Protein 2NSZ (pdb70)

Structure (mmCIF, N/CA/C/O backbone):
data_2NSZ
#
_entry.id   2NSZ
#
_cell.length_a   61.520
_cell.length_b   61.520
_cell.length_c   77.751
_cell.angle_alpha   90.00
_cell.angle_beta   90.00
_cell.angle_gamma   120.00
#
_symmetry.space_group_name_H-M   'P 31 2 1'
#
loop_
_entity.id
_entity.type
_entity.pdbx_description
1 polymer 'Programmed cell death protein 4'
2 non-polymer 'SULFATE ION'
3 non-polymer GLYCEROL
4 water water
#
loop_
_atom_site.group_PDB
_atom_site.id
_atom_site.type_symbol
_atom_site.label_atom_id
_atom_site.label_alt_id
_atom_site.label_comp_id
_atom_site.label_asym_id
_atom_site.label_entity_id
_atom_site.label_seq_id
_atom_site.pdbx_PDB_ins_code
_atom_site.Cartn_x
_atom_site.Cartn_y
_atom_site.Cartn_z
_atom_site.occupancy
_atom_site.B_iso_or_equiv
_atom_site.auth_seq_id
_atom_site.auth_comp_id
_atom_site.auth_asym_id
_atom_site.auth_atom_id
_atom_site.pdbx_PDB_model_num
ATOM 1 N N . GLN A 1 1 ? -45.603 12.091 -9.787 1.00 24.49 322 GLN A N 1
ATOM 2 C CA . GLN A 1 1 ? -45.242 13.512 -9.451 1.00 23.12 322 GLN A CA 1
ATOM 3 C C . GLN A 1 1 ? -45.267 14.439 -10.675 1.00 20.57 322 GLN A C 1
ATOM 4 O O . GLN A 1 1 ? -44.938 14.009 -11.790 1.00 22.20 322 GLN A O 1
ATOM 6 N N . PRO A 1 2 ? -45.692 15.709 -10.489 1.00 16.69 323 PRO A N 1
ATOM 7 C CA . PRO A 1 2 ? -45.768 16.597 -11.638 1.00 14.72 323 PRO A CA 1
ATOM 8 C C . PRO A 1 2 ? -44.411 16.856 -12.258 1.00 12.90 323 PRO A C 1
ATOM 9 O O . PRO A 1 2 ? -43.399 16.952 -11.564 1.00 12.99 323 PRO A O 1
ATOM 13 N N . VAL A 1 3 ? -44.398 16.968 -13.569 1.00 12.62 324 VAL A N 1
ATOM 14 C CA . VAL A 1 3 ? -43.172 17.256 -14.281 1.00 12.54 324 VAL A CA 1
ATOM 15 C C . VAL A 1 3 ? -42.590 18.588 -13.812 1.00 10.83 324 VAL A C 1
ATOM 16 O O . VAL A 1 3 ? -43.292 19.601 -13.718 1.00 11.07 324 VAL A O 1
ATOM 20 N N . ASN A 1 4 ? -41.285 18.586 -13.561 1.00 10.37 325 ASN A N 1
ATOM 21 C CA . ASN A 1 4 ? -40.530 19.819 -13.413 1.00 9.26 325 ASN A CA 1
ATOM 22 C C . ASN A 1 4 ? -39.908 20.081 -14.782 1.00 9.04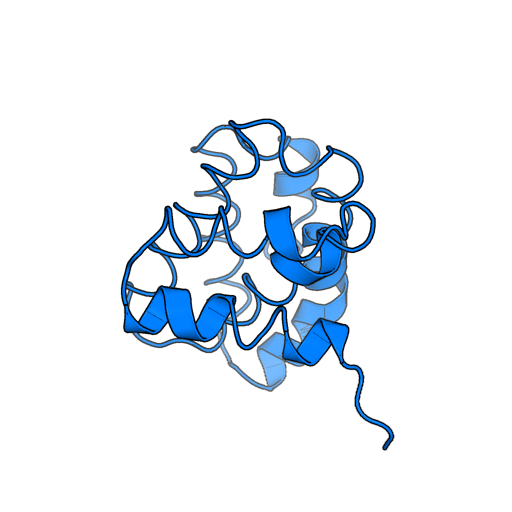 325 ASN A C 1
ATOM 23 O O . ASN A 1 4 ? -38.936 19.440 -15.184 1.00 9.39 325 ASN A O 1
ATOM 28 N N . HIS A 1 5 ? -40.552 20.967 -15.526 1.00 8.50 326 HIS A N 1
ATOM 29 C CA . HIS A 1 5 ? -40.204 21.150 -16.920 1.00 8.71 326 HIS A CA 1
ATOM 30 C C . HIS A 1 5 ? -38.790 21.647 -17.076 1.00 9.28 326 HIS A C 1
ATOM 31 O O . HIS A 1 5 ? -38.116 21.317 -18.052 1.00 10.09 326 HIS A O 1
ATOM 38 N N . LEU A 1 6 ? -38.333 22.467 -16.151 1.00 9.04 327 LEU A N 1
ATOM 39 C CA . LEU A 1 6 ? -37.011 23.024 -16.275 1.00 9.71 327 LEU A CA 1
ATOM 40 C C . LEU A 1 6 ? -35.913 22.000 -15.948 1.00 8.42 327 LEU A C 1
ATOM 41 O O . LEU A 1 6 ? -34.896 21.963 -16.631 1.00 8.51 327 LEU A O 1
ATOM 46 N N . VAL A 1 7 ? -36.112 21.177 -14.924 1.00 8.59 328 VAL A N 1
ATOM 47 C CA . VAL A 1 7 ? -35.198 20.073 -14.689 1.00 8.62 328 VAL A CA 1
ATOM 48 C C . VAL A 1 7 ? -35.131 19.197 -15.927 1.00 8.42 328 VAL A C 1
ATOM 49 O O . VAL A 1 7 ? -34.040 18.773 -16.339 1.00 8.79 328 VAL A O 1
ATOM 53 N N . LYS A 1 8 ? -36.282 18.896 -16.530 1.00 8.41 329 LYS A N 1
ATOM 54 C CA . LYS A 1 8 ? -36.271 18.108 -17.754 1.00 9.50 329 LYS A CA 1
ATOM 55 C C . LYS A 1 8 ? -35.439 18.776 -18.849 1.00 7.87 329 LYS A C 1
ATOM 56 O O . LYS A 1 8 ? -34.661 18.103 -19.522 1.00 8.71 329 LYS A O 1
ATOM 62 N N . GLU A 1 9 ? -35.623 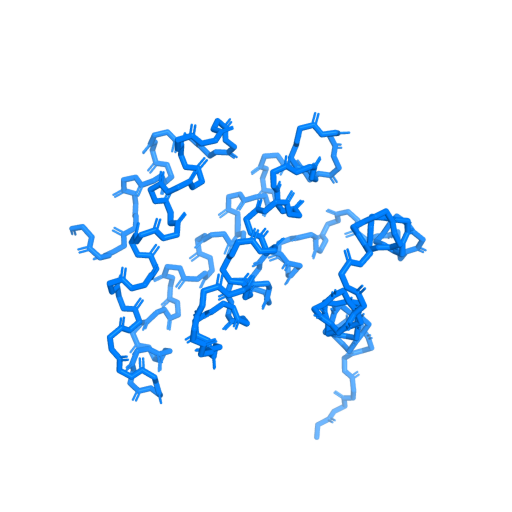20.069 -19.057 1.00 7.51 330 GLU A N 1
ATOM 63 C CA . GLU A 1 9 ? -34.865 20.776 -20.087 1.00 7.36 330 GLU A CA 1
ATOM 64 C C . GLU A 1 9 ? -33.364 20.783 -19.795 1.00 6.92 330 GLU A C 1
ATOM 65 O O . GLU A 1 9 ? -32.558 20.637 -20.712 1.00 7.31 330 GLU A O 1
ATOM 71 N N A ILE A 1 10 ? -32.976 20.970 -18.542 0.50 6.54 331 ILE A N 1
ATOM 72 N N B ILE A 1 10 ? -32.979 20.971 -18.537 0.50 6.80 331 ILE A N 1
ATOM 73 C CA A ILE A 1 10 ? -31.562 20.957 -18.218 0.50 6.65 331 ILE A CA 1
ATOM 74 C CA B ILE A 1 10 ? -31.566 20.932 -18.166 0.50 7.22 331 ILE A CA 1
ATOM 75 C C A ILE A 1 10 ? -30.978 19.560 -18.429 0.50 6.62 331 ILE A C 1
ATOM 76 C C B ILE A 1 10 ? -30.989 19.552 -18.455 0.50 6.94 331 ILE A C 1
ATOM 77 O O A ILE A 1 10 ? -29.867 19.417 -18.948 0.50 6.85 331 ILE A O 1
ATOM 78 O O B ILE A 1 10 ? -29.913 19.416 -19.042 0.50 7.00 331 ILE A O 1
ATOM 87 N N . ASP A 1 11 ? -31.706 18.522 -18.030 1.00 6.95 332 ASP A N 1
ATOM 88 C CA A ASP A 1 11 ? -31.202 17.174 -18.259 0.50 6.80 332 ASP A CA 1
ATOM 89 C CA B ASP A 1 11 ? -31.268 17.141 -18.240 0.50 7.69 332 ASP A CA 1
ATOM 90 C C . ASP A 1 11 ? -31.113 16.869 -19.739 1.00 6.87 332 ASP A C 1
ATOM 91 O O . ASP A 1 11 ? -30.138 16.260 -20.178 1.00 7.46 332 ASP A O 1
ATOM 100 N N . MET A 1 12 ? -32.094 17.312 -20.532 1.00 6.85 333 MET A N 1
ATOM 101 C CA A MET A 1 12 ? -32.043 17.098 -21.986 0.50 6.33 333 MET A CA 1
ATOM 102 C CA B MET A 1 12 ? -32.034 17.094 -21.973 0.50 8.00 333 MET A CA 1
ATOM 103 C C . MET A 1 12 ? -30.856 17.833 -22.606 1.00 6.52 333 MET A C 1
ATOM 104 O O . MET A 1 12 ? -30.189 17.291 -23.494 1.00 7.07 333 MET A O 1
ATOM 113 N N . LEU A 1 13 ? -30.597 19.052 -22.156 1.00 6.50 334 LEU A N 1
ATOM 114 C CA . LEU A 1 13 ? -29.476 19.817 -22.660 1.00 6.44 334 LEU A CA 1
ATOM 115 C C . LEU A 1 13 ? -28.164 19.071 -22.387 1.00 6.38 334 LEU A C 1
ATOM 116 O O . LEU A 1 13 ? -27.306 18.932 -23.278 1.00 6.64 334 LEU A O 1
ATOM 121 N N . LEU A 1 14 ? -27.992 18.598 -21.164 1.00 6.15 335 LEU A N 1
ATOM 122 C CA . LEU A 1 14 ? -26.761 17.929 -20.790 1.00 6.21 335 LEU A CA 1
ATOM 123 C C . LEU A 1 14 ? -26.588 16.615 -21.529 1.00 6.29 335 LEU A C 1
ATOM 124 O O . LEU A 1 14 ? -25.489 16.289 -21.975 1.00 6.88 335 LEU A O 1
ATOM 129 N N . LYS A 1 15 ? -27.667 15.838 -21.671 1.00 6.33 336 LYS A N 1
ATOM 130 C CA . LYS A 1 15 ? -27.569 14.575 -22.395 1.00 6.86 336 LYS A CA 1
ATOM 131 C C . LYS A 1 15 ? -27.277 14.823 -23.879 1.00 6.53 336 LYS A C 1
ATOM 132 O O . LYS A 1 15 ? -26.498 14.077 -24.469 1.00 7.41 336 LYS A O 1
ATOM 137 N N . GLU A 1 16 ? -27.909 15.825 -24.474 1.00 6.21 337 GLU A N 1
ATOM 138 C CA . GLU A 1 16 ? -27.614 16.157 -25.866 1.00 6.34 337 GLU A CA 1
ATOM 139 C C . GLU A 1 16 ? -26.155 16.563 -26.037 1.00 6.85 337 GLU A C 1
ATOM 140 O O . GLU A 1 16 ? -25.528 16.215 -27.036 1.00 7.33 337 GLU A O 1
ATOM 146 N N . TYR A 1 17 ? -25.601 17.277 -25.062 1.00 6.43 338 TYR A N 1
ATOM 147 C CA . TYR A 1 17 ? -24.198 17.632 -25.095 1.00 6.80 338 TYR A CA 1
ATOM 148 C C . TYR A 1 17 ? -23.317 16.394 -25.022 1.00 6.88 338 TYR A C 1
ATOM 149 O O . TYR A 1 17 ? -22.366 16.245 -25.795 1.00 7.95 338 TYR A O 1
ATOM 158 N N . LEU A 1 18 ? -23.586 15.501 -24.075 1.00 6.74 339 LEU A N 1
ATOM 159 C CA . LEU A 1 18 ? -22.764 14.311 -23.955 1.00 7.73 339 LEU A CA 1
ATOM 160 C C . LEU A 1 18 ? -22.846 13.428 -25.192 1.00 7.42 339 LEU A C 1
ATOM 161 O O . LEU A 1 18 ? -21.851 12.814 -25.556 1.00 10.06 339 LEU A O 1
ATOM 166 N N . LEU A 1 19 ? -24.003 13.358 -25.830 1.00 7.10 340 LEU A N 1
ATOM 167 C CA . LEU A 1 19 ? -24.173 12.538 -27.029 1.00 7.55 340 LEU A CA 1
ATOM 168 C C . LEU A 1 19 ? -23.576 13.152 -28.281 1.00 8.07 340 LEU A C 1
ATOM 169 O O . LEU A 1 19 ? -23.120 12.435 -29.166 1.00 9.81 340 LEU A O 1
ATOM 174 N N . SER A 1 20 ? -23.640 14.463 -28.396 1.00 8.39 341 SER A N 1
ATOM 175 C CA . SER A 1 20 ? -23.173 15.152 -29.598 1.00 9.68 341 SER A CA 1
ATOM 176 C C . SER A 1 20 ? -21.753 15.689 -29.496 1.00 9.80 341 SER A C 1
ATOM 177 O O . SER A 1 20 ? -21.108 15.905 -30.514 1.00 12.39 341 SER A O 1
ATOM 180 N N . GLY A 1 21 ? -21.303 15.981 -28.289 1.00 10.09 342 GLY A N 1
ATOM 181 C CA . GLY A 1 21 ? -20.049 16.672 -28.063 1.00 11.16 342 GLY A CA 1
ATOM 182 C C . GLY A 1 21 ? -20.065 18.162 -28.366 1.00 10.00 342 GLY A C 1
ATOM 183 O O . GLY A 1 21 ? -19.001 18.788 -28.329 1.00 11.30 342 GLY A O 1
ATOM 184 N N . ASP A 1 22 ? -21.227 18.745 -28.686 1.00 9.07 343 ASP A N 1
ATOM 185 C CA . ASP A 1 22 ? -21.266 20.120 -29.209 1.00 8.46 343 ASP A CA 1
ATOM 186 C C . ASP A 1 22 ? -21.414 21.144 -28.076 1.00 7.27 343 ASP A C 1
ATOM 187 O O . ASP A 1 22 ? -22.504 21.423 -27.574 1.00 7.56 343 ASP A O 1
ATOM 192 N N . ILE A 1 23 ? -20.280 21.686 -27.630 1.00 7.82 344 ILE A N 1
ATOM 193 C CA . ILE A 1 23 ? -20.264 22.631 -26.518 1.00 7.77 344 ILE A CA 1
ATOM 194 C C . ILE A 1 23 ? -20.988 23.923 -26.859 1.00 7.20 344 ILE A C 1
ATOM 195 O O . ILE A 1 23 ? -21.679 24.487 -26.006 1.00 7.87 344 ILE A O 1
ATOM 200 N N . SER A 1 24 ? -20.855 24.401 -28.092 1.00 7.41 345 SER A N 1
ATOM 201 C CA . SER A 1 24 ? -21.530 25.613 -28.476 1.00 7.71 345 SER A CA 1
ATOM 202 C C . SER A 1 24 ? -23.044 25.453 -28.434 1.00 7.35 345 SER A C 1
ATOM 203 O O . SER A 1 24 ? -23.759 26.336 -27.976 1.00 8.16 345 SER A O 1
ATOM 206 N N . GLU A 1 25 ? -23.539 24.319 -28.910 1.00 7.34 346 GLU A N 1
ATOM 207 C CA . GLU A 1 25 ? -24.970 24.038 -28.844 1.00 7.72 346 GLU A CA 1
ATOM 208 C C . GLU A 1 25 ? -25.443 24.060 -27.391 1.00 6.93 346 GLU A C 1
ATOM 209 O O . GLU A 1 25 ? -26.502 24.614 -27.093 1.00 7.70 346 GLU A O 1
ATOM 215 N N . ALA A 1 26 ? -24.680 23.456 -26.500 1.00 6.55 347 ALA A N 1
ATOM 216 C CA . ALA A 1 26 ? -25.064 23.437 -25.082 1.00 6.55 347 ALA A CA 1
ATOM 217 C C . ALA A 1 26 ? -25.146 24.842 -24.518 1.00 6.88 347 ALA A C 1
ATOM 218 O O . ALA A 1 26 ? -26.101 25.182 -23.803 1.00 7.64 347 ALA A O 1
ATOM 220 N N A GLU A 1 27 ? -24.143 25.662 -24.819 0.50 6.87 348 GLU A N 1
ATOM 221 N N B GLU A 1 27 ? -24.177 25.691 -24.831 0.50 7.16 348 GLU A N 1
ATOM 222 C CA A GLU A 1 27 ? -24.104 27.046 -24.367 0.50 7.92 348 GLU A CA 1
ATOM 223 C CA B GLU A 1 27 ? -24.186 27.042 -24.292 0.50 8.57 348 GLU A CA 1
ATOM 224 C C A GLU A 1 27 ? -25.301 27.817 -24.889 0.50 7.74 348 GLU A C 1
ATOM 225 C C B GLU A 1 27 ? -25.308 27.882 -24.900 0.50 8.21 348 GLU A C 1
ATOM 226 O O A GLU A 1 27 ? -25.991 28.503 -24.125 0.50 8.95 348 GLU A O 1
ATOM 227 O O B GLU A 1 27 ? -25.942 28.686 -24.213 0.50 9.10 348 GLU A O 1
ATOM 238 N N . HIS A 1 28 ? -25.550 27.724 -26.189 1.00 8.59 349 HIS A N 1
ATOM 239 C CA A HIS A 1 28 ? -26.648 28.432 -26.766 0.50 8.95 349 HIS A CA 1
ATOM 240 C CA B HIS A 1 28 ? -26.653 28.419 -26.845 0.50 9.32 349 HIS A CA 1
ATOM 241 C C . HIS A 1 28 ? -27.988 27.980 -26.226 1.00 8.99 349 HIS A C 1
ATOM 242 O O . HIS A 1 28 ? -28.866 28.803 -25.955 1.00 10.09 349 HIS A O 1
ATOM 255 N N . CYS A 1 29 ? -28.160 26.679 -26.056 1.00 7.98 350 CYS A N 1
ATOM 256 C CA A CYS A 1 29 ? -29.405 26.217 -25.511 0.50 7.94 350 CYS A CA 1
ATOM 257 C CA B CYS A 1 29 ? -29.376 26.123 -25.466 0.50 8.10 350 CYS A CA 1
ATOM 258 C C . CYS A 1 29 ? -29.593 26.705 -24.082 1.00 7.64 350 CYS A C 1
ATOM 259 O O . CYS A 1 29 ? -30.704 27.086 -23.721 1.00 8.37 350 CYS A O 1
ATOM 264 N N . LEU A 1 30 ? -28.535 26.767 -23.285 1.00 7.64 351 LEU A N 1
ATOM 265 C CA . LEU A 1 30 ? -28.685 27.277 -21.917 1.00 8.13 351 LEU A CA 1
ATOM 266 C C . LEU A 1 30 ? -29.122 28.728 -21.950 1.00 9.05 351 LEU A C 1
ATOM 267 O O . LEU A 1 30 ? -30.014 29.152 -21.190 1.00 9.38 351 LEU A O 1
ATOM 272 N N . LYS A 1 31 ? -28.528 29.524 -22.819 1.00 9.82 352 LYS A N 1
ATOM 273 C CA . LYS A 1 31 ? -28.926 30.914 -22.893 1.00 11.65 352 LYS A CA 1
ATOM 274 C C . LYS A 1 31 ? -30.383 31.065 -23.338 1.00 11.57 352 LYS A C 1
ATOM 275 O O . LYS A 1 31 ? -31.112 31.909 -22.806 1.00 12.74 352 LYS A O 1
ATOM 279 N N . GLU A 1 32 ? -30.832 30.227 -24.263 1.00 10.45 353 GLU A N 1
ATOM 280 C CA . GLU A 1 32 ? -32.209 30.242 -24.712 1.00 11.06 353 GLU A CA 1
ATOM 281 C C . GLU A 1 32 ? -33.188 29.840 -23.615 1.00 9.48 353 GLU A C 1
ATOM 282 O O . GLU A 1 32 ? -34.342 30.295 -23.629 1.00 10.39 353 GLU A O 1
ATOM 288 N N . LEU A 1 33 ? -32.759 29.028 -22.665 1.00 8.90 354 LEU A N 1
ATOM 289 C CA . LEU A 1 33 ? -33.609 28.736 -21.533 1.00 8.81 354 LEU A CA 1
ATOM 290 C C . LEU A 1 33 ? -33.893 29.963 -20.685 1.00 9.45 354 LEU A C 1
ATOM 291 O O . LEU A 1 33 ? -34.954 30.045 -20.080 1.00 11.04 354 LEU A O 1
ATOM 296 N N . GLU A 1 34 ? -32.952 30.891 -20.585 1.00 9.71 355 GLU A N 1
ATOM 297 C CA . GLU A 1 34 ? -33.207 32.144 -19.844 1.00 11.70 355 GLU A CA 1
ATOM 298 C C . GLU A 1 34 ? -33.529 31.904 -18.384 1.00 10.38 355 GLU A C 1
ATOM 299 O O . GLU A 1 34 ? -34.537 32.387 -17.862 1.00 11.67 355 GLU A O 1
ATOM 305 N N . VAL A 1 35 ? -32.651 31.157 -17.719 1.00 9.00 356 VAL A N 1
ATOM 306 C CA . VAL A 1 35 ? -32.843 30.773 -16.331 1.00 8.87 356 VAL A CA 1
ATOM 307 C C . VAL A 1 35 ? -31.621 31.017 -15.459 1.00 8.85 356 VAL A C 1
ATOM 308 O O . VAL A 1 35 ? -31.130 30.143 -14.753 1.00 9.38 356 VAL A O 1
ATOM 312 N N . PRO A 1 36 ? -31.113 32.245 -15.456 1.00 10.32 357 PRO A N 1
ATOM 313 C CA . PRO A 1 36 ? -29.861 32.516 -14.737 1.00 11.69 357 PRO A CA 1
ATOM 314 C C . PRO A 1 36 ? -29.900 32.240 -13.233 1.00 11.52 357 PRO A C 1
ATOM 315 O O . PRO A 1 36 ? -28.856 31.980 -12.667 1.00 13.42 357 PRO A O 1
ATOM 319 N N . HIS A 1 37 ? -31.093 32.254 -12.608 1.00 11.45 358 HIS A N 1
ATOM 320 C CA . HIS A 1 37 ? -31.229 31.879 -11.164 1.00 11.64 358 HIS A CA 1
ATOM 321 C C . HIS A 1 37 ? -31.446 30.406 -10.908 1.00 11.71 358 HIS A C 1
ATOM 322 O O . HIS A 1 37 ? -31.618 29.986 -9.752 1.00 12.26 358 HIS A O 1
ATOM 329 N N . PHE A 1 38 ? -31.337 29.599 -11.933 1.00 10.57 359 PHE A N 1
ATOM 330 C CA . PHE A 1 38 ? -31.400 28.147 -11.792 1.00 10.26 359 PHE A CA 1
ATOM 331 C C . PHE A 1 38 ? -30.148 27.518 -12.351 1.00 8.52 359 PHE A C 1
ATOM 332 O O . PH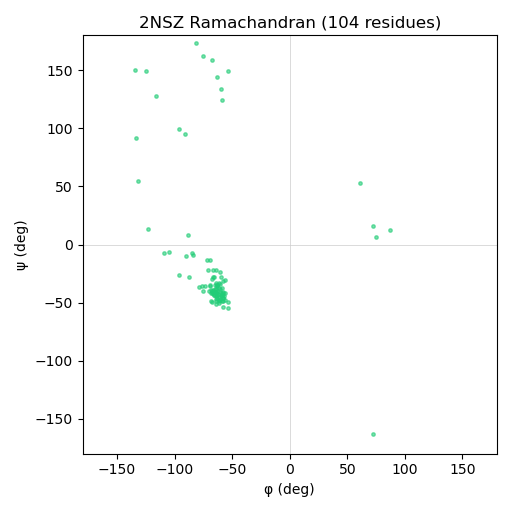E A 1 38 ? -30.127 26.311 -12.565 1.00 10.44 359 PHE A O 1
ATOM 340 N N . HIS A 1 39 ? -29.091 28.329 -12.614 1.00 8.97 360 HIS A N 1
ATOM 341 C CA . HIS A 1 39 ? -27.852 27.746 -13.093 1.00 8.47 360 HIS A CA 1
ATOM 342 C C . HIS A 1 39 ? -27.221 26.829 -12.051 1.00 8.12 360 HIS A C 1
ATOM 343 O O . HIS A 1 39 ? -26.492 25.924 -12.435 1.00 8.65 360 HIS A O 1
ATOM 350 N N . HIS A 1 40 ? -27.543 26.984 -10.760 1.00 7.76 361 HIS A N 1
ATOM 351 C CA . HIS A 1 40 ? -27.089 26.015 -9.782 1.00 7.56 361 HIS A CA 1
ATOM 352 C C . HIS A 1 40 ? -27.567 24.607 -10.111 1.00 7.22 361 HIS A C 1
ATOM 353 O O . HIS A 1 40 ? -26.889 23.642 -9.787 1.00 7.71 361 HIS A O 1
ATOM 360 N N . GLU A 1 41 ? -28.748 24.497 -10.732 1.00 7.66 362 GLU A N 1
ATOM 361 C CA . GLU A 1 41 ? -29.288 23.184 -11.109 1.00 8.22 362 GLU A CA 1
ATOM 362 C C . GLU A 1 41 ? -28.548 22.603 -12.308 1.00 7.47 362 GLU A C 1
ATOM 363 O O . GLU A 1 41 ? -28.365 21.396 -12.405 1.00 8.64 362 GLU A O 1
ATOM 369 N N . LEU A 1 42 ? -28.134 23.453 -13.241 1.00 7.90 363 LEU A N 1
ATOM 370 C CA . LEU A 1 42 ? -27.266 23.006 -14.336 1.00 7.74 363 LEU A CA 1
ATOM 371 C C . LEU A 1 42 ? -25.986 22.417 -13.763 1.00 7.18 363 LEU A C 1
ATOM 372 O O . LEU A 1 42 ? -25.584 21.314 -14.133 1.00 8.02 363 LEU A O 1
ATOM 377 N N . VAL A 1 43 ? -25.358 23.138 -12.843 1.00 7.01 364 VAL A N 1
ATOM 378 C CA . VAL A 1 43 ? -24.124 22.664 -12.243 1.00 6.97 364 VAL A CA 1
ATOM 379 C C . VAL A 1 43 ? -24.342 21.347 -11.498 1.00 7.09 364 VAL A C 1
ATOM 380 O O . VAL A 1 43 ? -23.590 20.386 -11.673 1.00 7.80 364 VAL A O 1
ATOM 384 N N . TYR A 1 44 ? -25.384 21.294 -10.669 1.00 7.21 365 TYR A N 1
ATOM 385 C CA . TYR A 1 44 ? -25.700 20.110 -9.906 1.00 7.54 365 TYR A CA 1
ATOM 386 C C . TYR A 1 44 ? -25.921 18.900 -10.809 1.00 7.27 365 TYR A C 1
ATOM 387 O O . TYR A 1 44 ? -25.316 17.846 -10.623 1.00 8.07 365 TYR A O 1
ATOM 396 N N . GLU A 1 45 ? -26.812 19.045 -11.784 1.00 7.38 366 GLU A N 1
ATOM 397 C CA A GLU A 1 45 ? -27.121 17.930 -12.661 0.50 7.75 366 GLU A CA 1
ATOM 398 C CA B GLU A 1 45 ? -27.127 17.928 -12.652 0.50 8.71 366 GLU A CA 1
ATOM 399 C C . GLU A 1 45 ? -25.896 17.511 -13.466 1.00 7.66 366 GLU A C 1
ATOM 400 O O . GLU A 1 45 ? -25.693 16.316 -13.710 1.00 8.78 366 GLU A O 1
ATOM 411 N N . ALA A 1 46 ? -25.089 18.475 -13.905 1.00 7.28 367 ALA A N 1
ATOM 412 C CA . ALA A 1 46 ? -23.883 18.167 -14.682 1.00 8.00 367 ALA A CA 1
ATOM 413 C C . ALA A 1 46 ? -22.915 17.306 -13.851 1.00 7.92 367 ALA A C 1
ATOM 414 O O . ALA A 1 46 ? -22.372 16.312 -14.337 1.00 8.73 367 ALA A O 1
ATOM 416 N N . ILE A 1 47 ? -22.705 17.681 -12.592 1.00 7.44 368 ILE A N 1
ATOM 417 C CA . ILE A 1 47 ? -21.786 16.944 -11.757 1.00 8.13 368 ILE A CA 1
ATOM 418 C C . ILE A 1 47 ? -22.357 15.570 -11.412 1.00 8.75 368 ILE A C 1
ATOM 419 O O . ILE A 1 47 ? -21.619 14.581 -11.41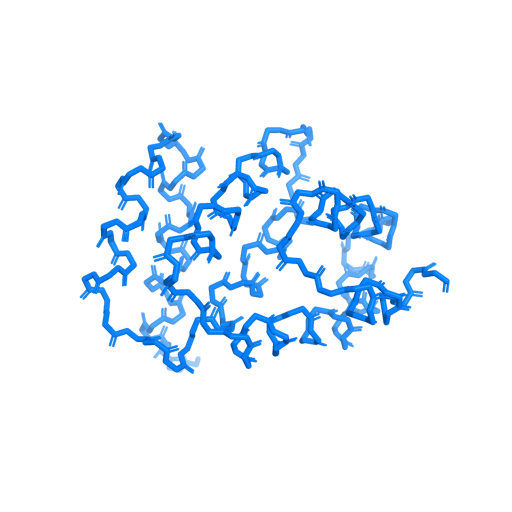6 1.00 9.42 368 ILE A O 1
ATOM 424 N N . VAL A 1 48 ? -23.651 15.471 -11.132 1.00 8.93 369 VAL A N 1
ATOM 425 C CA . VAL A 1 48 ? -24.251 14.158 -10.941 1.00 9.71 369 VAL A CA 1
ATOM 426 C C . VAL A 1 48 ? -24.019 13.273 -12.165 1.00 10.02 369 VAL A C 1
ATOM 427 O O . VAL A 1 48 ? -23.706 12.080 -12.028 1.00 10.98 369 VAL A O 1
ATOM 431 N N . MET A 1 49 ? -24.159 13.818 -13.371 1.00 9.83 370 MET A N 1
ATOM 432 C CA A MET A 1 49 ? -23.912 13.045 -14.586 0.50 10.38 370 MET A CA 1
ATOM 433 C CA B MET A 1 49 ? -23.935 13.005 -14.543 0.50 11.21 370 MET A CA 1
ATOM 434 C C . MET A 1 49 ? -22.485 12.533 -14.653 1.00 10.62 370 MET A C 1
ATOM 435 O O . MET A 1 49 ? -22.240 11.388 -15.082 1.00 12.59 370 MET A O 1
ATOM 444 N N . VAL A 1 50 ? -21.523 13.348 -14.245 1.00 9.98 371 VAL A N 1
ATOM 445 C CA . VAL A 1 50 ? -20.145 12.871 -14.186 1.00 10.30 371 VAL A CA 1
ATOM 446 C C . VAL A 1 50 ? -20.041 11.708 -13.213 1.00 10.31 371 VAL A C 1
ATOM 447 O O . VAL A 1 50 ? -19.438 10.680 -13.524 1.00 11.73 371 VAL A O 1
ATOM 451 N N . LEU A 1 51 ? -20.604 11.875 -12.013 1.00 10.23 372 LEU A N 1
ATOM 452 C CA . LEU A 1 51 ? -20.513 10.829 -10.997 1.00 11.57 372 LEU A CA 1
ATOM 453 C C . LEU A 1 51 ? -21.162 9.526 -11.449 1.00 12.81 372 LEU A C 1
ATOM 454 O O . LEU A 1 51 ? -20.663 8.440 -11.110 1.00 14.37 372 LEU A O 1
ATOM 459 N N . GLU A 1 52 ? -22.239 9.623 -12.236 1.00 13.29 373 GLU A N 1
ATOM 460 C CA . GLU A 1 52 ? -22.960 8.437 -12.739 1.00 16.14 373 GLU A CA 1
ATOM 461 C C . GLU A 1 52 ? -22.376 7.821 -14.006 1.00 16.41 373 GLU A C 1
ATOM 462 O O . GLU A 1 52 ? -22.804 6.735 -14.424 1.00 19.63 373 GLU A O 1
ATOM 468 N N . SER A 1 53 ? -21.417 8.479 -14.627 1.00 16.49 374 SER A N 1
ATOM 469 C CA . SER A 1 53 ? -20.856 8.033 -15.908 1.00 17.68 374 SER A CA 1
ATOM 470 C C . SER A 1 53 ? -19.799 6.933 -15.749 1.00 20.04 374 SER A C 1
ATOM 471 O O . SER A 1 53 ? -19.383 6.617 -14.655 1.00 20.61 374 SER A O 1
ATOM 474 N N . THR A 1 54 ? -19.347 6.397 -16.882 1.00 22.64 375 THR A N 1
ATOM 475 C CA . THR A 1 54 ? -18.236 5.437 -16.924 1.00 24.97 375 THR A CA 1
ATOM 476 C C . THR A 1 54 ? -17.149 5.940 -17.882 1.00 25.18 375 THR A C 1
ATOM 477 O O . THR A 1 54 ? -17.438 6.636 -18.850 1.00 26.72 375 THR A O 1
ATOM 481 N N . GLY A 1 55 ? -15.892 5.597 -17.607 1.00 25.32 376 GLY A N 1
ATOM 482 C CA . GLY A 1 55 ? -14.776 6.104 -18.394 1.00 25.20 376 GLY A CA 1
ATOM 483 C C . GLY A 1 55 ? -14.538 7.570 -18.108 1.00 24.88 376 GLY A C 1
ATOM 484 O O . GLY A 1 55 ? -15.005 8.093 -17.102 1.00 25.60 376 GLY A O 1
ATOM 485 N N . GLU A 1 56 ? -13.809 8.239 -18.990 1.00 23.86 377 GLU A N 1
ATOM 486 C CA . GLU A 1 56 ? -13.343 9.604 -18.728 1.00 22.94 377 GLU A CA 1
ATOM 487 C C . GLU A 1 56 ? -14.025 10.669 -19.563 1.00 20.95 377 GLU A C 1
ATOM 488 O O . GLU A 1 56 ? -13.780 11.873 -19.330 1.00 20.83 377 GLU A O 1
ATOM 490 N N . SER A 1 57 ? -14.850 10.253 -20.532 1.00 19.33 378 SER A N 1
ATOM 491 C CA A SER A 1 57 ? -15.359 11.189 -21.517 0.50 16.44 378 SER A CA 1
ATOM 492 C C . SER A 1 57 ? -16.302 12.201 -20.882 1.00 14.52 378 SER A C 1
ATOM 493 O O . SER A 1 57 ? -16.129 13.381 -21.137 1.00 15.37 378 SER A O 1
ATOM 496 N N . ALA A 1 58 ? -17.274 11.744 -20.099 1.00 14.01 379 ALA A N 1
ATOM 497 C CA . ALA A 1 58 ? -18.224 12.699 -19.488 1.00 12.91 379 ALA A CA 1
ATOM 498 C C . ALA A 1 58 ? -17.514 13.664 -18.533 1.00 11.59 379 ALA A C 1
ATOM 499 O O . ALA A 1 58 ? -17.813 14.847 -18.521 1.00 10.80 379 ALA A O 1
ATOM 501 N N . PHE A 1 59 ? -16.566 13.150 -17.758 1.00 11.33 380 PHE A N 1
ATOM 502 C CA . PHE A 1 59 ? -15.781 13.968 -16.831 1.00 10.90 380 PHE A CA 1
ATOM 503 C C . PHE A 1 59 ? -15.157 15.128 -17.591 1.00 10.36 380 PHE A C 1
ATOM 504 O O . PHE A 1 59 ? -15.339 16.277 -17.223 1.00 10.38 380 PHE A O 1
ATOM 512 N N . LYS A 1 60 ? -14.414 14.823 -18.671 1.00 10.75 381 LYS A N 1
ATOM 513 C CA . LYS A 1 60 ? -13.750 15.879 -19.412 1.00 12.07 381 LYS A CA 1
ATOM 514 C C . LYS A 1 60 ? -14.744 16.817 -20.086 1.00 9.49 381 LYS A C 1
ATOM 515 O O . LYS A 1 60 ? -14.551 18.029 -20.102 1.00 10.65 381 LYS A O 1
ATOM 521 N N . MET A 1 61 ? -15.788 16.270 -20.701 1.00 9.90 382 MET A N 1
ATOM 522 C CA A MET A 1 61 ? -16.760 17.089 -21.391 0.50 9.54 382 MET A CA 1
ATOM 523 C CA B MET A 1 61 ? -16.761 17.104 -21.409 0.50 9.65 382 MET A CA 1
ATOM 524 C C . MET A 1 61 ? -17.458 18.070 -20.446 1.00 7.64 382 MET A C 1
ATOM 525 O O . MET A 1 61 ? -17.651 19.244 -20.774 1.00 8.52 382 MET A O 1
ATOM 534 N N . ILE A 1 62 ? -17.838 17.591 -19.256 1.00 8.69 383 ILE A N 1
ATOM 535 C CA A ILE A 1 62 ? -18.535 18.435 -18.289 0.75 7.93 383 ILE A CA 1
ATOM 536 C CA B ILE A 1 62 ? -18.534 18.447 -18.314 0.25 8.56 383 ILE A CA 1
ATOM 537 C C . ILE A 1 62 ? -17.568 19.470 -17.703 1.00 7.50 383 ILE A C 1
ATOM 538 O O . ILE A 1 62 ? -17.924 20.627 -17.547 1.00 8.32 383 ILE A O 1
ATOM 547 N N . LEU A 1 63 ? -16.328 19.055 -17.438 1.00 8.56 384 LEU A N 1
ATOM 548 C CA . LEU A 1 63 ? -15.310 20.018 -17.030 1.00 9.30 384 LEU A CA 1
ATOM 549 C C . LEU A 1 63 ? -15.199 21.161 -18.042 1.00 8.25 384 LEU A C 1
ATOM 550 O O . LEU A 1 63 ? -15.208 22.348 -17.707 1.00 9.26 384 LEU A O 1
ATOM 555 N N . ASP A 1 64 ? -15.093 20.797 -19.324 1.00 8.90 385 ASP A N 1
ATOM 556 C CA . ASP A 1 64 ? -14.941 21.818 -20.349 1.00 9.08 385 ASP A CA 1
ATOM 557 C C . ASP A 1 64 ? -16.149 22.728 -20.487 1.00 7.77 385 ASP A C 1
ATOM 558 O O . ASP A 1 64 ? -16.015 23.935 -20.745 1.00 8.79 385 ASP A O 1
ATOM 563 N N . LEU A 1 65 ? -17.355 22.183 -20.293 1.00 8.37 386 LEU A N 1
ATOM 564 C CA . LEU A 1 65 ? -18.579 22.982 -20.344 1.00 8.55 386 LEU A CA 1
ATOM 565 C C . LEU A 1 65 ? -18.643 23.950 -19.168 1.00 7.68 386 LEU A C 1
ATOM 566 O O . LEU A 1 65 ? -18.886 25.147 -19.353 1.00 8.84 386 LEU A O 1
ATOM 571 N N . LEU A 1 66 ? -18.398 23.463 -17.940 1.00 8.35 387 LEU A N 1
ATOM 572 C CA . LEU A 1 66 ? -18.422 24.349 -16.780 1.00 8.69 387 LEU A CA 1
ATOM 573 C C . LEU A 1 66 ? -17.332 25.407 -16.884 1.00 8.06 387 LEU A C 1
ATOM 574 O O . LEU A 1 66 ? -17.552 26.557 -16.520 1.00 9.43 387 LEU A O 1
ATOM 579 N N . LYS A 1 67 ? -16.176 25.043 -17.430 1.00 9.03 388 LYS A N 1
ATOM 580 C CA A LYS A 1 67 ? -15.095 26.017 -17.663 0.50 9.63 388 LYS A CA 1
ATOM 581 C CA B LYS A 1 67 ? -15.096 25.976 -17.617 0.50 10.41 388 LYS A CA 1
ATOM 582 C C . LYS A 1 67 ? -15.563 27.132 -18.539 1.00 9.39 388 LYS A C 1
ATOM 583 O O . LYS A 1 67 ? -15.380 28.315 -18.230 1.00 10.76 388 LYS A O 1
ATOM 594 N N . SER A 1 68 ? -16.188 26.778 -19.665 1.00 9.73 389 SER A N 1
ATOM 595 C CA A SER A 1 68 ? -16.631 27.802 -20.591 0.50 10.16 389 SER A CA 1
ATOM 596 C CA B SER A 1 68 ? -16.655 27.785 -20.624 0.50 11.32 389 SER A CA 1
ATOM 597 C C . SER A 1 68 ? -17.740 28.666 -20.022 1.00 10.42 389 SER A C 1
ATOM 598 O O . SER A 1 68 ? -17.732 29.878 -20.178 1.00 11.88 389 SER A O 1
ATOM 603 N N . LEU A 1 69 ? -18.685 28.049 -19.314 1.00 9.51 390 LEU A N 1
ATOM 604 C CA . LEU A 1 69 ? -19.787 28.801 -18.732 1.00 9.89 390 LEU A CA 1
ATOM 605 C C . LEU A 1 69 ? -19.320 29.790 -17.676 1.00 9.57 390 LEU A C 1
ATOM 606 O O . LEU A 1 69 ? -19.799 30.911 -17.609 1.00 11.48 390 LEU A O 1
ATOM 611 N N . TRP A 1 70 ? -18.378 29.386 -16.822 1.00 8.82 391 TRP A N 1
ATOM 612 C CA . TRP A 1 70 ? -17.816 30.295 -15.843 1.00 8.80 391 TRP A CA 1
ATOM 613 C C . TRP A 1 70 ? -17.062 31.433 -16.557 1.00 8.82 391 TRP A C 1
ATOM 614 O O . TRP A 1 70 ? -17.265 32.619 -16.271 1.00 9.94 391 TRP A O 1
ATOM 625 N N . LYS A 1 71 ? -16.170 31.058 -17.468 1.00 9.66 392 LYS A N 1
ATOM 626 C CA . LYS A 1 71 ? -15.240 32.025 -18.038 1.00 10.01 392 LYS A CA 1
ATOM 627 C C . LYS A 1 71 ? -15.929 33.015 -18.967 1.00 10.84 392 LYS A C 1
ATOM 628 O O . LYS A 1 71 ? -15.391 34.105 -19.204 1.00 12.32 392 LYS A O 1
ATOM 634 N N . SER A 1 72 ? -17.093 32.640 -19.485 1.00 11.52 393 SER A N 1
ATOM 635 C CA A SER A 1 72 ? -17.877 33.504 -20.353 0.50 12.69 393 SER A CA 1
ATOM 636 C CA B SER A 1 72 ? -17.883 33.485 -20.364 0.50 12.98 393 SER A CA 1
ATOM 637 C C . SER A 1 72 ? -18.887 34.358 -19.596 1.00 13.17 393 SER A C 1
ATOM 638 O O . SER A 1 72 ? -19.690 35.053 -20.219 1.00 15.01 393 SER A O 1
ATOM 643 N N . SER A 1 73 ? -18.867 34.312 -18.267 1.00 12.81 394 SER A N 1
ATOM 644 C CA A SER A 1 73 ? -19.770 35.140 -17.440 0.50 13.54 394 SER A CA 1
ATOM 645 C CA B SER A 1 73 ? -19.750 35.108 -17.413 0.50 13.52 394 SER A CA 1
ATOM 646 C C . SER A 1 73 ? -21.202 34.663 -17.554 1.00 13.14 394 SER A C 1
ATOM 647 O O . SER A 1 73 ? -22.124 35.438 -17.360 1.00 15.87 394 SER A O 1
ATOM 652 N N . THR A 1 74 ? -21.393 33.386 -17.840 1.00 11.54 395 THR A N 1
ATOM 653 C CA . THR A 1 74 ? -22.742 32.844 -17.960 1.00 12.55 395 THR A CA 1
ATOM 654 C C . THR A 1 74 ? -23.330 32.364 -16.631 1.00 12.39 395 THR A C 1
ATOM 655 O O . THR A 1 74 ? -24.551 32.384 -16.464 1.00 15.93 395 THR A O 1
ATOM 659 N N . ILE A 1 75 ? -22.484 31.954 -15.702 1.00 11.13 396 ILE A N 1
ATOM 660 C CA . ILE A 1 75 ? -22.918 31.518 -14.379 1.00 11.11 396 ILE A CA 1
ATOM 661 C C . ILE A 1 75 ? -22.339 32.493 -13.351 1.00 10.53 396 ILE A C 1
ATOM 662 O O . ILE A 1 75 ? -21.116 32.720 -13.321 1.00 12.57 396 ILE A O 1
ATOM 667 N N . THR A 1 76 ? -23.185 33.037 -12.483 1.00 10.33 397 THR A N 1
ATOM 668 C CA . THR A 1 76 ? -22.698 33.931 -11.448 1.00 11.04 397 THR A CA 1
ATOM 669 C C . THR A 1 76 ? -21.998 33.165 -10.330 1.00 10.08 397 THR A C 1
ATOM 670 O O . THR A 1 76 ? -22.184 31.964 -10.159 1.00 9.76 397 THR A O 1
ATOM 674 N N . ILE A 1 77 ? -21.211 33.891 -9.543 1.00 10.69 398 ILE A N 1
ATOM 675 C CA . ILE A 1 77 ? -20.529 33.263 -8.432 1.00 11.32 398 ILE A CA 1
ATOM 676 C C . ILE A 1 77 ? -21.511 32.595 -7.471 1.00 10.28 398 ILE A C 1
ATOM 677 O O . ILE A 1 77 ? -21.251 31.494 -6.977 1.00 10.87 398 ILE A O 1
ATOM 682 N N . ASP A 1 78 ? -22.627 33.240 -7.170 1.00 10.46 399 ASP A N 1
ATOM 683 C CA . ASP A 1 78 ? -23.575 32.650 -6.221 1.00 10.61 399 ASP A CA 1
ATOM 684 C C . ASP A 1 78 ? -24.145 31.348 -6.775 1.00 9.12 399 ASP A C 1
ATOM 685 O O . ASP A 1 78 ? -24.347 30.380 -6.037 1.00 9.02 399 ASP A O 1
ATOM 690 N N . GLN A 1 79 ? -24.463 31.333 -8.071 1.00 8.69 400 GLN A N 1
ATOM 691 C CA . GLN A 1 79 ? -25.022 30.128 -8.679 1.00 8.17 400 GLN A CA 1
ATOM 692 C C . GLN A 1 79 ? -24.004 28.994 -8.739 1.00 8.00 400 GLN A C 1
ATOM 693 O O . GLN A 1 79 ? -24.342 27.824 -8.514 1.00 7.96 400 GLN A O 1
ATOM 699 N N . MET A 1 80 ? -22.751 29.333 -9.055 1.00 8.53 401 MET A N 1
ATOM 700 C CA . MET A 1 80 ? -21.707 28.355 -9.069 1.00 8.67 401 MET A CA 1
ATOM 701 C C . MET A 1 80 ? -21.517 27.732 -7.677 1.00 8.59 401 MET A C 1
ATOM 702 O O . MET A 1 80 ? -21.504 26.503 -7.524 1.00 8.86 401 MET A O 1
ATOM 707 N N . LYS A 1 81 ? -21.399 28.579 -6.670 1.00 8.35 402 LYS A N 1
ATOM 708 C CA A LYS A 1 81 ? -21.209 28.116 -5.325 0.50 9.43 402 LYS A CA 1
ATOM 709 C CA B LYS A 1 81 ? -21.244 28.132 -5.293 0.50 9.25 402 LYS A CA 1
ATOM 710 C C . LYS A 1 81 ? -22.365 27.199 -4.901 1.00 8.78 402 LYS A C 1
ATOM 711 O O . LYS A 1 81 ? -22.137 26.131 -4.339 1.00 8.96 402 LYS A O 1
ATOM 716 N N A ARG A 1 82 ? -23.599 27.604 -5.169 0.50 7.34 403 ARG A N 1
ATOM 717 N N B ARG A 1 82 ? -23.599 27.640 -5.161 0.50 8.66 403 ARG A N 1
ATOM 718 C CA A ARG A 1 82 ? -24.717 26.794 -4.733 0.50 6.69 403 ARG A CA 1
ATOM 719 C CA B ARG A 1 82 ? -24.781 26.875 -4.790 0.50 9.20 403 ARG A CA 1
ATOM 720 C C A ARG A 1 82 ? -24.786 25.459 -5.447 0.50 6.46 403 ARG A C 1
ATOM 721 C C B ARG A 1 82 ? -24.768 25.491 -5.437 0.50 7.77 403 ARG A C 1
ATOM 722 O O A ARG A 1 82 ? -25.187 24.461 -4.855 0.50 6.92 403 ARG A O 1
ATOM 723 O O B ARG A 1 82 ? -25.091 24.500 -4.786 0.50 8.02 403 ARG A O 1
ATOM 738 N N . GLY A 1 83 ? -24.391 25.406 -6.714 1.00 7.00 404 GLY A N 1
ATOM 739 C CA . GLY A 1 83 ? -24.370 24.115 -7.395 1.00 6.90 404 GLY A CA 1
ATOM 740 C C . GLY A 1 83 ? -23.407 23.135 -6.740 1.00 6.65 404 GLY A C 1
ATOM 741 O O . GLY A 1 83 ? -23.742 21.976 -6.510 1.00 7.15 404 GLY A O 1
ATOM 742 N N . TYR A 1 84 ? -22.178 23.587 -6.476 1.00 6.49 405 TYR A N 1
ATOM 743 C CA . TYR A 1 84 ? -21.202 22.719 -5.825 1.00 6.62 405 TYR A CA 1
ATOM 744 C C . TYR A 1 84 ? -21.640 22.379 -4.408 1.00 6.81 405 TYR A C 1
ATOM 745 O O . TYR A 1 84 ? -21.513 21.229 -3.981 1.00 7.41 405 TYR A O 1
ATOM 754 N N . GLU A 1 85 ? -22.128 23.359 -3.657 1.00 6.68 406 GLU A N 1
ATOM 755 C CA . GLU A 1 85 ? -22.573 23.089 -2.293 1.00 7.15 406 GLU A CA 1
ATOM 756 C C . GLU A 1 85 ? -23.722 22.093 -2.267 1.00 6.52 406 GLU A C 1
ATOM 757 O O . GLU A 1 85 ? -23.821 21.304 -1.321 1.00 6.85 406 GLU A O 1
ATOM 763 N N . ARG A 1 86 ? -24.588 22.107 -3.274 1.00 6.39 407 ARG A N 1
ATOM 764 C CA . ARG A 1 86 ? -25.668 21.131 -3.313 1.00 6.60 407 ARG A CA 1
ATOM 765 C C . ARG 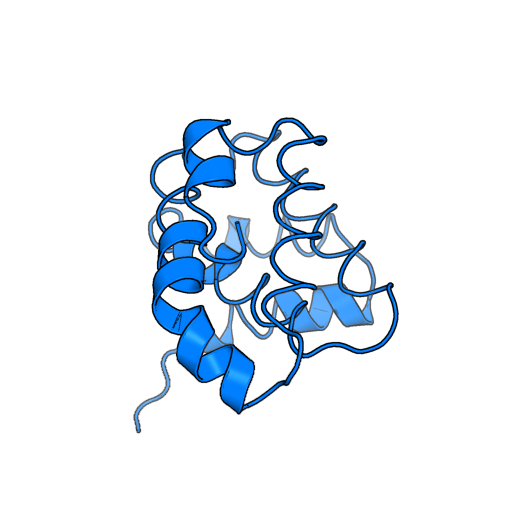A 1 86 ? -25.120 19.730 -3.509 1.00 6.65 407 ARG A C 1
ATOM 766 O O . ARG A 1 86 ? -25.640 18.787 -2.932 1.00 7.27 407 ARG A O 1
ATOM 774 N N . ILE A 1 87 ? -24.090 19.581 -4.349 1.00 6.54 408 ILE A N 1
ATOM 775 C CA . ILE A 1 87 ? -23.423 18.292 -4.507 1.00 7.12 408 ILE A CA 1
ATOM 776 C C . ILE A 1 87 ? -22.751 17.860 -3.200 1.00 6.81 408 ILE A C 1
ATOM 777 O O . ILE A 1 87 ? -22.850 16.720 -2.791 1.00 7.51 408 ILE A O 1
ATOM 782 N N . TYR A 1 88 ? -22.060 18.788 -2.549 1.00 6.72 409 TYR A N 1
ATOM 783 C CA . TYR A 1 88 ? -21.383 18.476 -1.293 1.00 7.02 409 TYR A CA 1
ATOM 784 C C . TYR A 1 88 ? -22.381 17.980 -0.251 1.00 7.14 409 TYR A C 1
ATOM 785 O O . TYR A 1 88 ? -22.062 17.088 0.529 1.00 8.64 409 TYR A O 1
ATOM 794 N N . ASN A 1 89 ? -23.573 18.545 -0.236 1.00 7.06 410 ASN A N 1
ATOM 795 C CA . ASN A 1 89 ? -24.608 18.123 0.693 1.00 7.12 410 ASN A CA 1
ATOM 796 C C . ASN A 1 89 ? -25.127 16.717 0.383 1.00 7.21 410 ASN A C 1
ATOM 797 O O . ASN A 1 89 ? -25.385 15.935 1.298 1.00 8.20 410 ASN A O 1
ATOM 802 N N . GLU A 1 90 ? -25.326 16.410 -0.899 1.00 7.51 411 GLU A N 1
ATOM 803 C CA . GLU A 1 90 ? -25.954 15.157 -1.299 1.00 8.08 411 GLU A CA 1
ATOM 804 C C . GLU A 1 90 ? -24.966 14.000 -1.522 1.00 8.70 411 GLU A C 1
ATOM 805 O O . GLU A 1 90 ? -25.406 12.850 -1.650 1.00 9.61 411 GLU A O 1
ATOM 811 N N . ILE A 1 91 ? -23.659 14.263 -1.532 1.00 8.69 412 ILE A N 1
ATOM 812 C CA . ILE A 1 91 ? -22.709 13.217 -1.846 1.00 9.67 412 ILE A CA 1
ATOM 813 C C . ILE A 1 91 ? -22.799 11.968 -0.949 1.00 9.89 412 ILE A C 1
ATOM 814 O O . ILE A 1 91 ? -22.553 10.868 -1.447 1.00 10.80 412 ILE A O 1
ATOM 819 N N . PRO A 1 92 ? -23.196 12.070 0.339 1.00 10.37 413 PRO A N 1
ATOM 820 C CA . PRO A 1 92 ? -23.313 10.783 1.074 1.00 11.74 413 PRO A CA 1
ATOM 821 C C . PRO A 1 92 ? -24.279 9.811 0.412 1.00 11.79 413 PRO A C 1
ATOM 822 O O . PRO A 1 92 ? -24.042 8.600 0.383 1.00 14.23 413 PRO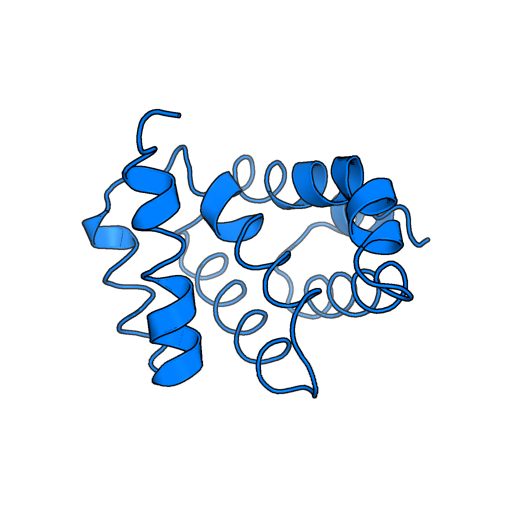 A O 1
ATOM 826 N N . ASP A 1 93 ? -25.392 10.331 -0.075 1.00 11.70 414 ASP A N 1
ATOM 827 C CA . ASP A 1 93 ? -26.376 9.479 -0.717 1.00 12.26 414 ASP A CA 1
ATOM 828 C C . ASP A 1 93 ? -26.008 9.115 -2.139 1.00 12.13 414 ASP A C 1
ATOM 829 O O . ASP A 1 93 ? -26.253 7.985 -2.573 1.00 14.03 414 ASP A O 1
ATOM 834 N N . ILE A 1 94 ? -25.407 10.041 -2.871 1.00 11.72 415 ILE A N 1
ATOM 835 C CA . ILE A 1 94 ? -24.916 9.707 -4.204 1.00 12.15 415 ILE A CA 1
ATOM 836 C C . ILE A 1 94 ? -23.875 8.583 -4.105 1.00 12.32 415 ILE A C 1
ATOM 837 O O . ILE A 1 94 ? -23.886 7.638 -4.902 1.00 14.20 415 ILE A O 1
ATOM 842 N N . ASN A 1 95 ? -23.005 8.657 -3.112 1.00 12.40 416 ASN A N 1
ATOM 843 C CA . ASN A 1 95 ? -21.956 7.664 -2.934 1.00 13.78 416 ASN A CA 1
ATOM 844 C C . ASN A 1 95 ? -22.485 6.293 -2.543 1.00 14.44 416 ASN A C 1
ATOM 845 O O . ASN A 1 95 ? -21.875 5.272 -2.878 1.00 16.52 416 ASN A O 1
ATOM 850 N N . LEU A 1 96 ? -23.612 6.239 -1.842 1.00 14.63 417 LEU A N 1
ATOM 851 C CA . LEU A 1 96 ? -24.231 4.941 -1.600 1.00 16.12 417 LEU A CA 1
ATOM 852 C C . LEU A 1 96 ? -24.758 4.350 -2.890 1.00 16.95 417 LEU A C 1
ATOM 853 O O . LEU A 1 96 ? -24.641 3.139 -3.114 1.00 18.01 417 LEU A O 1
ATOM 858 N N . ASP A 1 97 ? -25.369 5.183 -3.722 1.00 17.43 418 ASP A N 1
ATOM 859 C CA . ASP A 1 97 ? -25.905 4.733 -5.013 1.00 18.27 418 ASP A CA 1
ATOM 860 C C . ASP A 1 97 ? -24.797 4.360 -6.003 1.00 18.05 418 ASP A C 1
ATOM 861 O O . ASP A 1 97 ? -24.941 3.394 -6.772 1.00 19.23 418 ASP A O 1
ATOM 866 N N . VAL A 1 98 ? -23.691 5.099 -5.961 1.00 16.77 419 VAL A N 1
ATOM 867 C CA . VAL A 1 98 ? -22.551 4.930 -6.872 1.00 17.14 419 VAL A CA 1
ATOM 868 C C . VAL A 1 98 ? -21.267 4.941 -6.059 1.00 17.47 419 VAL A C 1
ATOM 869 O O . VAL A 1 98 ? -20.710 5.998 -5.772 1.00 16.55 419 VAL A O 1
ATOM 873 N N . PRO A 1 99 ? -20.802 3.742 -5.636 1.00 18.21 420 PRO A N 1
ATOM 874 C CA . PRO A 1 99 ? -19.587 3.703 -4.853 1.00 18.62 420 PRO A CA 1
ATOM 875 C C . PRO A 1 99 ? -18.409 4.409 -5.500 1.00 17.59 420 PRO A C 1
ATOM 876 O O . PRO A 1 99 ? -18.302 4.455 -6.729 1.00 18.42 420 PRO A O 1
ATOM 880 N N . HIS A 1 100 ? -17.543 4.937 -4.644 1.00 18.42 421 HIS A N 1
ATOM 881 C CA . HIS A 1 100 ? -16.322 5.639 -5.012 1.00 18.93 421 HIS A CA 1
ATOM 882 C C . HIS A 1 100 ? -16.579 7.021 -5.614 1.00 16.98 421 HIS A C 1
ATOM 883 O O . HIS A 1 100 ? -15.678 7.645 -6.193 1.00 17.77 421 HIS A O 1
ATOM 890 N N . SER A 1 101 ? -17.796 7.531 -5.422 1.00 15.41 422 SER A N 1
ATOM 891 C CA . SER A 1 101 ? -18.114 8.875 -5.859 1.00 13.59 422 SER A CA 1
ATOM 892 C C . SER A 1 101 ? -17.354 9.947 -5.099 1.00 13.00 422 SER A C 1
ATOM 893 O O . SER A 1 101 ? -17.114 11.013 -5.651 1.00 12.85 422 SER A O 1
ATOM 896 N N . TYR A 1 102 ? -16.967 9.699 -3.846 1.00 13.23 423 TYR A N 1
ATOM 897 C CA . TYR A 1 102 ? -16.150 10.700 -3.159 1.00 13.36 423 TYR A CA 1
ATOM 898 C C . TYR A 1 102 ? -14.842 10.958 -3.915 1.00 13.24 423 TYR A C 1
ATOM 899 O O . TYR A 1 102 ? -14.422 12.104 -4.069 1.00 13.77 423 TYR A O 1
ATOM 908 N N . SER A 1 103 ? -14.192 9.889 -4.371 1.00 14.16 424 SER A N 1
ATOM 909 C CA A SER A 1 103 ? -12.928 10.063 -5.067 0.50 13.95 424 SER A CA 1
ATOM 910 C CA B SER A 1 103 ? -12.937 10.004 -5.095 0.50 14.26 424 SER A CA 1
ATOM 911 C C . SER A 1 103 ? -13.119 10.715 -6.440 1.00 13.13 424 SER A C 1
ATOM 912 O O . SER A 1 103 ? -12.321 11.555 -6.823 1.00 13.71 424 SER A O 1
ATOM 917 N N . VAL A 1 104 ? -14.172 10.350 -7.169 1.00 12.70 425 VAL A N 1
ATOM 918 C CA . VAL A 1 104 ? -14.444 10.996 -8.457 1.00 12.49 425 VAL A CA 1
ATOM 919 C C . VAL A 1 104 ? -14.741 12.481 -8.234 1.00 10.66 425 VAL A C 1
ATOM 920 O O . VAL A 1 104 ? -14.224 13.336 -8.930 1.00 11.33 425 VAL A O 1
ATOM 924 N N . LEU A 1 105 ? -15.576 12.777 -7.244 1.00 11.18 426 LEU A N 1
ATOM 925 C CA . LEU A 1 105 ? -15.911 14.153 -6.941 1.00 10.42 426 LEU A CA 1
ATOM 926 C C . LEU A 1 105 ? -14.658 14.947 -6.614 1.00 10.01 426 LEU A C 1
ATOM 927 O O . LEU A 1 105 ? -14.496 16.069 -7.071 1.00 10.29 426 LEU A O 1
ATOM 932 N N . GLU A 1 106 ? -13.787 14.388 -5.771 1.00 11.49 427 GLU A N 1
ATOM 933 C CA . GLU A 1 106 ? -12.567 15.089 -5.416 1.00 12.12 427 GLU A CA 1
ATOM 934 C C . GLU A 1 106 ? -11.709 15.395 -6.632 1.00 11.56 427 GLU A C 1
ATOM 935 O O . GLU A 1 106 ? -11.180 16.500 -6.741 1.00 12.40 427 GLU A O 1
ATOM 941 N N . ARG A 1 107 ? -11.553 14.420 -7.528 1.00 11.74 428 ARG A N 1
ATOM 942 C CA A ARG A 1 107 ? -10.770 14.650 -8.739 0.50 12.63 428 ARG A CA 1
ATOM 943 C CA B ARG A 1 107 ? -10.783 14.636 -8.738 0.50 12.94 428 ARG A CA 1
ATOM 944 C C . ARG A 1 107 ? -11.416 15.746 -9.578 1.00 10.84 428 ARG A C 1
ATOM 945 O O . ARG A 1 107 ? -10.726 16.602 -10.115 1.00 11.77 428 ARG A O 1
ATOM 960 N N . PHE A 1 108 ? -12.752 15.726 -9.676 1.00 10.37 429 PHE A N 1
ATOM 961 C CA . PHE A 1 108 ? -13.455 16.715 -10.478 1.00 9.70 429 PHE A CA 1
ATOM 962 C C . PHE A 1 108 ? -13.257 18.102 -9.899 1.00 8.94 429 PHE A C 1
ATOM 963 O O . PHE A 1 108 ? -12.967 19.069 -10.609 1.00 9.64 429 PHE A O 1
ATOM 971 N N . VAL A 1 109 ? -13.435 18.228 -8.588 1.00 9.86 430 VAL A N 1
ATOM 972 C CA A VAL A 1 109 ? -13.278 19.481 -7.920 0.50 9.31 430 VAL A CA 1
ATOM 973 C CA B VAL A 1 109 ? -13.277 19.539 -7.973 0.50 10.98 430 VAL A CA 1
ATOM 974 C C . VAL A 1 109 ? -11.833 20.019 -8.062 1.00 10.02 430 VAL A C 1
ATOM 975 O O . VAL A 1 109 ? -11.604 21.203 -8.272 1.00 10.34 430 VAL A O 1
ATOM 982 N N . GLU A 1 110 ? -10.854 19.143 -7.911 1.00 10.40 431 GLU A N 1
ATOM 983 C CA . GLU A 1 110 ? -9.461 19.564 -8.113 1.00 11.00 431 GLU A CA 1
ATOM 984 C C . GLU A 1 110 ? -9.231 20.068 -9.524 1.00 10.14 431 GLU A C 1
ATOM 985 O O . GLU A 1 110 ? -8.521 21.035 -9.713 1.00 11.00 431 GLU A O 1
ATOM 991 N N . GLU A 1 111 ? -9.814 19.396 -10.517 1.00 9.88 432 GLU A N 1
ATOM 992 C CA . GLU A 1 111 ? -9.626 19.834 -11.913 1.00 10.39 432 GLU A CA 1
ATOM 993 C C . GLU A 1 111 ? -10.343 21.152 -12.164 1.00 9.20 432 GLU A C 1
ATOM 994 O O . GLU A 1 111 ? -9.847 22.009 -12.909 1.00 10.16 432 GLU A O 1
ATOM 1000 N N . CYS A 1 112 ? -11.499 21.361 -11.521 1.00 9.04 433 CYS A N 1
ATOM 1001 C CA . CYS A 1 112 ? -12.148 22.657 -11.631 1.00 8.66 433 CYS A CA 1
ATOM 1002 C C . CYS A 1 112 ? -11.311 23.768 -11.022 1.00 8.64 433 CYS A C 1
ATOM 1003 O O . CYS A 1 112 ? -11.202 24.873 -11.578 1.00 9.49 433 CYS A O 1
ATOM 1006 N N . PHE A 1 113 ? -10.708 23.504 -9.863 1.00 9.02 434 PHE A N 1
ATOM 1007 C CA . PHE A 1 113 ? -9.835 24.476 -9.261 1.00 9.64 434 PHE A CA 1
ATOM 1008 C C . PHE A 1 113 ? -8.615 24.763 -10.166 1.00 9.42 434 PHE A C 1
ATOM 1009 O O . PHE A 1 113 ? -8.228 25.908 -10.347 1.00 9.88 434 PHE A O 1
ATOM 1017 N N . GLN A 1 114 ? -8.049 23.708 -10.725 1.00 9.87 435 GLN A N 1
ATOM 1018 C CA A GLN A 1 114 ? -6.903 23.873 -11.622 0.50 9.96 435 GLN A CA 1
ATOM 1019 C CA B GLN A 1 114 ? -6.919 23.796 -11.650 0.50 11.25 435 GLN A CA 1
ATOM 1020 C C . GLN A 1 114 ? -7.275 24.639 -12.878 1.00 10.58 435 GLN A C 1
ATOM 1021 O O . GLN A 1 114 ? -6.390 25.239 -13.472 1.00 12.99 435 GLN A O 1
ATOM 1032 N N . ALA A 1 115 ? -8.554 24.648 -13.256 1.00 9.78 436 ALA A N 1
ATOM 1033 C CA . ALA A 1 115 ? -9.052 25.392 -14.407 1.00 10.27 436 ALA A CA 1
ATOM 1034 C C . ALA A 1 115 ? -9.376 26.854 -14.097 1.00 9.77 436 ALA A C 1
ATOM 1035 O O . ALA A 1 115 ? -9.701 27.602 -15.017 1.00 11.66 436 ALA A O 1
ATOM 1037 N N . GLY A 1 116 ? -9.318 27.247 -12.811 1.00 9.00 437 GLY A N 1
ATOM 1038 C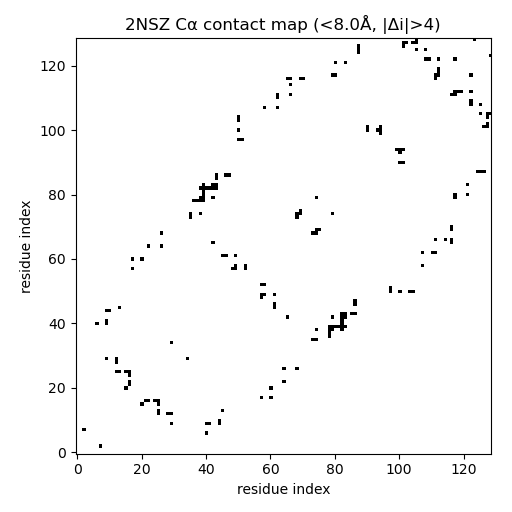 CA . GLY A 1 116 ? -9.546 28.625 -12.424 1.00 9.46 437 GLY A CA 1
ATOM 1039 C C . GLY A 1 116 ? -11.004 29.006 -12.177 1.00 8.01 437 GLY A C 1
ATOM 1040 O O . GLY A 1 116 ? -11.297 30.195 -12.036 1.00 9.38 437 GLY A O 1
ATOM 1041 N N . ILE A 1 117 ? -11.910 28.021 -12.081 1.00 7.98 438 ILE A N 1
ATOM 1042 C CA . ILE A 1 117 ? -13.342 28.305 -12.090 1.00 7.87 438 ILE A CA 1
ATOM 1043 C C . ILE A 1 117 ? -14.039 28.209 -10.751 1.00 7.92 438 ILE A C 1
ATOM 1044 O O . ILE A 1 117 ? -15.225 28.527 -10.678 1.00 8.79 438 ILE A O 1
ATOM 1049 N N . ILE A 1 118 ? -13.343 27.760 -9.709 1.00 7.63 439 ILE A N 1
ATOM 1050 C CA . ILE A 1 118 ? -13.892 27.784 -8.358 1.00 7.76 439 ILE A CA 1
ATOM 1051 C C . ILE A 1 118 ? -12.843 28.329 -7.405 1.00 7.47 439 ILE A C 1
ATOM 1052 O O . ILE A 1 118 ? -11.645 28.167 -7.592 1.00 8.27 439 ILE A O 1
ATOM 1057 N N . SER A 1 119 ? -13.302 28.975 -6.343 1.00 7.60 440 SER A N 1
ATOM 1058 C CA . SER A 1 119 ? -12.385 29.474 -5.329 1.00 8.20 440 SER A CA 1
ATOM 1059 C C . SER A 1 119 ? -11.718 28.335 -4.593 1.00 8.40 440 SER A C 1
ATOM 1060 O O . SER A 1 119 ? -12.194 27.197 -4.539 1.00 7.96 440 SER A O 1
ATOM 1063 N N . LYS A 1 120 ? -10.588 28.659 -3.987 1.00 9.29 441 LYS A N 1
ATOM 1064 C CA . LYS A 1 120 ? -9.907 27.705 -3.122 1.00 9.96 441 LYS A CA 1
ATOM 1065 C C . LYS A 1 120 ? -10.819 27.302 -1.951 1.00 9.55 441 LYS A C 1
ATOM 1066 O O . LYS A 1 120 ? -10.841 26.138 -1.560 1.00 10.32 441 LYS A O 1
ATOM 1072 N N . GLN A 1 121 ? -11.568 28.260 -1.422 1.00 10.05 442 GLN A N 1
ATOM 1073 C CA . GLN A 1 121 ? -12.535 27.967 -0.356 1.00 10.69 442 GLN A CA 1
ATOM 1074 C C . GLN A 1 121 ? -13.520 26.903 -0.791 1.00 9.46 442 GLN A C 1
ATOM 1075 O O . GLN A 1 121 ? -13.787 25.961 -0.054 1.00 10.21 442 GLN A O 1
ATOM 1081 N N . LEU A 1 122 ? -14.072 27.065 -1.977 1.00 8.75 443 LEU A N 1
ATOM 1082 C CA . LEU A 1 122 ? -15.074 26.125 -2.452 1.00 8.64 443 LEU A CA 1
ATOM 1083 C C . LEU A 1 122 ? -14.458 24.767 -2.717 1.00 8.46 443 LEU A C 1
ATOM 1084 O O . LEU A 1 122 ? -15.072 23.747 -2.422 1.00 9.19 443 LEU A O 1
ATOM 1089 N N . ARG A 1 123 ? -13.247 24.739 -3.264 1.00 7.97 444 ARG A N 1
ATOM 1090 C CA . ARG A 1 123 ? -12.559 23.486 -3.415 1.00 9.01 444 ARG A CA 1
ATOM 1091 C C . ARG A 1 123 ? -12.391 22.790 -2.061 1.00 9.63 444 ARG A C 1
ATOM 1092 O O . ARG A 1 123 ? -12.641 21.593 -1.922 1.00 10.22 444 ARG A O 1
ATOM 1100 N N . ASP A 1 124 ? -11.909 23.543 -1.079 1.00 9.68 445 ASP A N 1
ATOM 1101 C CA . ASP A 1 124 ? -11.598 23.001 0.226 1.00 11.00 445 ASP A CA 1
ATOM 1102 C C . ASP A 1 124 ? -12.820 22.530 0.981 1.00 10.81 445 ASP A C 1
ATOM 1103 O O . ASP A 1 124 ? -12.684 21.705 1.887 1.00 12.86 445 ASP A O 1
ATOM 1108 N N . LEU A 1 125 ? -14.005 23.040 0.636 1.00 9.78 446 LEU A N 1
ATOM 1109 C CA . LEU A 1 125 ? -15.262 22.594 1.237 1.00 10.34 446 LEU A CA 1
ATOM 1110 C C . LEU A 1 125 ? -15.666 21.198 0.778 1.00 9.87 446 LEU A C 1
ATOM 1111 O O . LEU A 1 125 ? -16.567 20.594 1.361 1.00 11.27 446 LEU A O 1
ATOM 1116 N N . CYS A 1 126 ? -15.048 20.660 -0.265 1.00 9.60 447 CYS A N 1
ATOM 1117 C CA . CYS A 1 126 ? -15.432 19.335 -0.739 1.00 9.86 447 CYS A CA 1
ATOM 1118 C C . CYS A 1 126 ? -15.255 18.309 0.371 1.00 9.86 447 CYS A C 1
ATOM 1119 O O . CYS A 1 126 ? -14.161 18.188 0.913 1.00 11.44 447 CYS A O 1
ATOM 1122 N N . PRO A 1 127 ? -16.313 17.562 0.716 1.00 10.49 448 PRO A N 1
ATOM 1123 C CA . PRO A 1 127 ? -16.217 16.639 1.836 1.00 12.41 448 PRO A CA 1
ATOM 1124 C C . PRO A 1 127 ? -15.336 15.453 1.598 1.00 13.21 448 PRO A C 1
ATOM 1125 O O . PRO A 1 127 ? -14.987 14.766 2.571 1.00 15.29 448 PRO A O 1
ATOM 1129 N N . SER A 1 128 ? -14.936 15.181 0.370 1.00 14.14 449 SER A N 1
ATOM 1130 C CA . SER A 1 128 ? -13.929 14.134 0.167 1.00 16.26 449 SER A CA 1
ATOM 1131 C C . SER A 1 128 ? -12.616 14.424 0.896 1.00 16.80 449 SER A C 1
ATOM 1132 O O . SER A 1 128 ? -11.882 13.498 1.259 1.00 19.80 449 SER A O 1
ATOM 1135 N N . ARG A 1 129 ? -12.307 15.699 1.110 1.00 17.77 450 ARG A N 1
ATOM 1136 C CA . ARG A 1 129 ? -11.025 16.107 1.690 1.00 18.79 450 ARG A CA 1
ATOM 1137 C C . ARG A 1 129 ? -10.963 15.831 3.193 1.00 20.34 450 ARG A C 1
ATOM 1138 O O . ARG A 1 129 ? -11.973 15.859 3.889 1.00 22.68 450 ARG A O 1
#

Secondary structure (DSSP, 8-state):
----HHHHHHHHHHHHHHHH--HHHHHHHHHHHT-GGGHHHHHHHHHHHHHH--SSHHHHHHHHHHHHHHHTT-S-HHHHHHHHHHHHHHHHHHHHHSTTHHHHHHHHHHHHHHTT-S-HHHHHT-TT-

B-factor: mean 13.67, std 7.23, range [4.6, 55.41]

Sequence (129 aa):
QPVNHLVKEIIDDMMLLKEYLLSGDISEAEEHHCCLKELEVPHFHHELVYEEAIVMMVLESTGESAFKMMIILDLLKKSSLWKSSSSTITIDQMKKRRGYERIYNEIPDINLDVPHSYSSVLERRFVVEECFQQAGIISKQLRDLCPSR

Organism: Mus musculus (NCBI:txid10090)

Radius of gyration: 13.71 Å; Cα contacts (8 Å, |Δi|>4): 120; chains: 1; bounding box: 39×31×31 Å

Foldseek 3Di:
DDDPVVLVQLLVLLVCCLVPVDLVSSVVSVVVVVCQVCVLSNLQVLLLVQLVDDDCSSLVSSLVNLLCCQVVVNHDLVSNLSNLVVCQVCVVVSCVVRPPSLVSNLVSLVVNVVSVRHDPVSSVSRVSD

GO terms:
  GO:0005634 nucleus (C, EXP)
  GO:0005737 cytoplasm (C, EXP)
  GO:0005515 protein binding (F, IPI)
  GO:1900016 negative regulation of cytokine production involved in inflammatory response (P, IMP)
  GO:0050729 positive regulation of inflammatory response (P, IMP)
  GO:0071222 cellular response to lipopolysaccharide (P, IMP)

Solvent-accessible surface area: 7114 Å² total; pe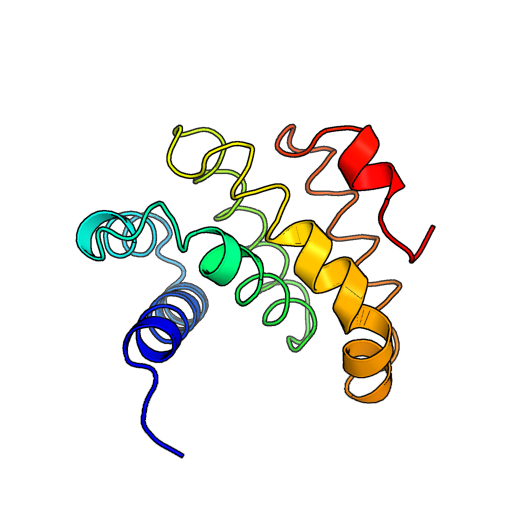r-residue (Å²): 146,131,78,82,139,48,38,110,74,0,34,108,15,0,101,74,6,50,155,59,42,64,60,70,60,4,48,110,51,1,81,105,46,135,27,76,150,50,6,21,12,0,0,32,29,0,0,22,22,3,6,112,43,132,66,78,76,8,23,137,39,0,19,49,1,0,66,34,3,70,123,67,104,28,4,80,108,78,4,1,35,94,0,0,70,79,0,20,108,70,0,69,88,21,34,141,123,47,89,140,1,73,58,34,0,26,127,0,0,79,68,0,65,157,19,54,3,12,56,131,135,7,44,68,97,2,59,37,140

InterPro domains:
  IPR003891 Initiation factor eIF-4 gamma, MA3 [PF02847] (164-274)
  IPR003891 Initiation factor eIF-4 gamma, MA3 [PF02847] (329-439)
  IPR003891 Initiation factor eIF-4 gamma, MA3 [PS51366] (163-284)
  IPR003891 Initiation factor eIF-4 gamma, MA3 [PS51366] (326-449)
  IPR003891 Initiation factor eIF-4 gamma, MA3 [SM00544] (164-275)
  IPR003891 Initiation factor eIF-4 gamma, MA3 [SM00544] (327-440)
  IPR016024 Armadillo-type fold [SSF48371] (159-319)
  IPR016024 Armadillo-type fold [SSF48371] (323-449)
  IPR039778 Programmed cell death protein 4 [PTHR12626] (27-450)

CATH classification: 1.25.40.180

Nearest PDB structures (foldseek):
  2ios-assembly1_A  TM=9.956E-01  e=5.374E-16  Mus musculus
  8xxn-assembly1_CD  TM=9.621E-01  e=3.286E-15  Homo sapiens
  2zu6-assembly2_E  TM=9.624E-01  e=1.822E-14  Homo sapiens
  9bln-assembly1_p  TM=9.624E-01  e=1.822E-14  Homo sapiens
  2zu6-assembly1_B  TM=9.642E-01  e=2.111E-14  Homo sapiens